Protein AF-A0A3D9L2C4-F1 (afdb_monomer_lite)

Sequence (64 aa):
MEIIWSEEAKSDFESNIQYLLEKWSETSASNFIDEDESIINLNKKGTLIYFQKVDFAHCVVQNA

Organism: NCBI:txid1122208

Secondary structure (DSSP, 8-state):
------HHHHHHHHHHHHHHHHHS-HHHHHHHHHHHHHHHHHHHTT---------GGGSS----

Radius of gyration: 14.83 Å; chains: 1; bounding box: 32×37×25 Å

pLDDT: mean 78.02, std 20.49, range [38.31, 98.0]

Structure (mmCIF, N/CA/C/O backbone):
data_AF-A0A3D9L2C4-F1
#
_entry.id   AF-A0A3D9L2C4-F1
#
loop_
_atom_site.group_PDB
_atom_site.id
_atom_site.type_symbol
_atom_site.label_atom_id
_atom_site.label_alt_id
_atom_site.label_comp_id
_atom_site.label_asym_id
_atom_site.label_entity_id
_atom_site.label_seq_id
_atom_site.pdbx_PDB_ins_code
_atom_site.Cartn_x
_atom_site.Cartn_y
_atom_site.Cartn_z
_atom_site.occupancy
_atom_site.B_iso_or_equiv
_atom_site.auth_seq_id
_atom_site.auth_comp_id
_atom_site.auth_asym_id
_atom_site.auth_atom_id
_atom_site.pdbx_PDB_model_num
ATOM 1 N N . MET A 1 1 ? 16.530 7.195 -11.569 1.00 67.56 1 MET A N 1
ATOM 2 C CA . MET A 1 1 ? 15.849 5.916 -11.844 1.00 67.56 1 MET A CA 1
ATOM 3 C C . MET A 1 1 ? 14.365 6.157 -11.681 1.00 67.56 1 MET A C 1
ATOM 5 O O . MET A 1 1 ? 13.964 6.690 -10.653 1.00 67.56 1 MET A O 1
ATOM 9 N N . GLU A 1 2 ? 13.592 5.850 -12.711 1.00 70.50 2 GLU A N 1
ATOM 10 C CA . GLU A 1 2 ? 12.133 5.885 -12.657 1.00 70.50 2 GLU A CA 1
ATOM 11 C C . GLU A 1 2 ? 11.645 4.502 -12.219 1.00 70.50 2 GLU A C 1
ATOM 13 O O . GLU A 1 2 ? 12.157 3.495 -12.707 1.00 70.50 2 GLU A O 1
ATOM 18 N N . ILE A 1 3 ? 10.734 4.450 -11.246 1.00 74.44 3 ILE A N 1
ATOM 19 C CA . ILE A 1 3 ? 10.145 3.192 -10.778 1.00 74.44 3 ILE A CA 1
ATOM 20 C C . ILE A 1 3 ? 8.819 3.026 -11.500 1.00 74.44 3 ILE A C 1
ATOM 22 O O . ILE A 1 3 ? 7.936 3.871 -11.373 1.00 74.44 3 ILE A O 1
ATOM 26 N N . ILE A 1 4 ? 8.714 1.943 -12.262 1.00 84.62 4 ILE A N 1
ATOM 27 C CA . ILE A 1 4 ? 7.526 1.592 -13.030 1.00 84.62 4 ILE A CA 1
ATOM 28 C C . ILE A 1 4 ? 6.873 0.411 -12.323 1.00 84.62 4 ILE A C 1
ATOM 30 O O . ILE A 1 4 ? 7.495 -0.639 -12.163 1.00 84.62 4 ILE A O 1
ATOM 34 N N . TRP A 1 5 ? 5.632 0.602 -11.891 1.00 86.31 5 TRP A N 1
ATOM 35 C CA . TRP A 1 5 ? 4.816 -0.454 -11.305 1.00 86.31 5 TRP A CA 1
ATOM 36 C C . TRP A 1 5 ? 4.131 -1.246 -12.414 1.00 86.31 5 TRP A C 1
ATOM 38 O O . TRP A 1 5 ? 3.642 -0.659 -13.380 1.00 86.31 5 TRP A O 1
ATOM 48 N N . SER A 1 6 ? 4.075 -2.571 -12.276 1.00 92.75 6 SER A N 1
ATOM 49 C CA . SER A 1 6 ? 3.105 -3.351 -13.042 1.00 92.75 6 SER A CA 1
ATOM 50 C C . SER A 1 6 ? 1.706 -3.119 -12.470 1.00 92.75 6 SER A C 1
ATOM 52 O O . SER A 1 6 ? 1.552 -2.811 -11.287 1.00 92.75 6 SER A O 1
ATOM 54 N N . GLU A 1 7 ? 0.679 -3.303 -13.299 1.00 93.12 7 GLU A N 1
ATOM 55 C CA . GLU A 1 7 ? -0.716 -3.235 -12.841 1.00 93.12 7 GLU A CA 1
ATOM 56 C C . GLU A 1 7 ? -0.996 -4.243 -11.715 1.00 93.12 7 GLU A C 1
ATOM 58 O O . GLU A 1 7 ? -1.684 -3.920 -10.753 1.00 93.12 7 GLU A O 1
ATOM 63 N N . GLU A 1 8 ? -0.400 -5.438 -11.793 1.00 93.88 8 GLU A N 1
ATOM 64 C CA . GLU A 1 8 ? -0.487 -6.466 -10.747 1.00 93.88 8 GLU A CA 1
ATOM 65 C C . GLU A 1 8 ? 0.123 -5.981 -9.425 1.00 93.88 8 GLU A C 1
ATOM 67 O O . GLU A 1 8 ? -0.551 -5.997 -8.402 1.00 93.88 8 GLU A O 1
ATOM 72 N N . ALA A 1 9 ? 1.348 -5.442 -9.449 1.00 90.31 9 ALA A N 1
ATOM 73 C CA . ALA A 1 9 ? 2.006 -4.948 -8.239 1.00 90.31 9 ALA A CA 1
ATOM 74 C C . ALA A 1 9 ? 1.240 -3.779 -7.603 1.00 90.31 9 ALA A C 1
ATOM 76 O O . ALA A 1 9 ? 1.159 -3.675 -6.380 1.00 90.31 9 ALA A O 1
ATOM 77 N N . LYS A 1 10 ? 0.656 -2.905 -8.431 1.00 92.06 10 LYS A N 1
ATOM 78 C CA . LYS A 1 10 ? -0.190 -1.809 -7.956 1.00 92.06 10 LYS A CA 1
ATOM 79 C C . LYS A 1 10 ? -1.460 -2.342 -7.281 1.00 92.06 10 LYS A C 1
ATOM 81 O O . LYS A 1 10 ? -1.802 -1.894 -6.191 1.00 92.06 10 LYS A O 1
ATOM 86 N N . SER A 1 11 ? -2.123 -3.316 -7.905 1.00 95.25 11 SER A N 1
ATOM 87 C CA . SER A 1 11 ? -3.317 -3.967 -7.357 1.00 95.25 11 SER A CA 1
ATOM 88 C C . SER A 1 11 ? -3.030 -4.681 -6.032 1.00 95.25 11 SER A C 1
ATOM 90 O O . SER A 1 11 ? -3.829 -4.587 -5.098 1.00 95.25 11 SER A O 1
ATOM 92 N N . ASP A 1 12 ? -1.896 -5.373 -5.925 1.00 95.06 12 ASP A N 1
ATOM 93 C CA . ASP A 1 12 ? -1.481 -6.059 -4.697 1.00 95.06 12 ASP A CA 1
ATOM 94 C C . ASP A 1 12 ? -1.209 -5.065 -3.565 1.00 95.06 12 ASP A C 1
ATOM 96 O O . ASP A 1 12 ? -1.669 -5.255 -2.437 1.00 95.06 12 ASP A O 1
ATOM 100 N N . PHE A 1 13 ? -0.514 -3.968 -3.872 1.00 94.31 13 PHE A N 1
ATOM 101 C CA . PHE A 1 13 ? -0.246 -2.897 -2.916 1.00 94.31 13 PHE A CA 1
ATOM 102 C C . PHE A 1 13 ? -1.544 -2.286 -2.368 1.00 94.31 13 PHE A C 1
ATOM 104 O O . PHE A 1 13 ? -1.728 -2.198 -1.152 1.00 94.31 13 PHE A O 1
ATOM 111 N N . GLU A 1 14 ? -2.487 -1.940 -3.249 1.00 96.69 14 GLU A N 1
ATOM 112 C CA . GLU A 1 14 ? -3.797 -1.404 -2.861 1.00 96.69 14 GLU A CA 1
ATOM 113 C C . GLU A 1 14 ? -4.614 -2.416 -2.039 1.00 96.69 14 GLU A C 1
ATOM 115 O O . GLU A 1 14 ? -5.226 -2.050 -1.032 1.00 96.69 14 GLU A O 1
ATOM 120 N N . SER A 1 15 ? -4.585 -3.697 -2.416 1.00 97.31 15 SER A N 1
ATOM 121 C CA . SER A 1 15 ? -5.303 -4.766 -1.708 1.00 97.31 15 SER A CA 1
ATOM 122 C C . SER A 1 15 ? -4.755 -4.997 -0.299 1.00 97.31 15 SER A C 1
ATOM 124 O O . SER A 1 15 ? -5.531 -5.182 0.641 1.00 97.31 15 SER A O 1
ATOM 126 N N . ASN A 1 16 ? -3.434 -4.926 -0.123 1.00 97.31 16 ASN A N 1
ATOM 127 C CA . ASN A 1 16 ? -2.798 -5.026 1.189 1.00 97.31 16 ASN A CA 1
ATOM 128 C C . ASN A 1 16 ? -3.201 -3.858 2.098 1.00 97.31 16 ASN A C 1
ATOM 130 O O . ASN A 1 16 ? -3.534 -4.080 3.263 1.00 97.31 16 ASN A O 1
ATOM 134 N N . ILE A 1 17 ? -3.251 -2.631 1.567 1.00 97.19 1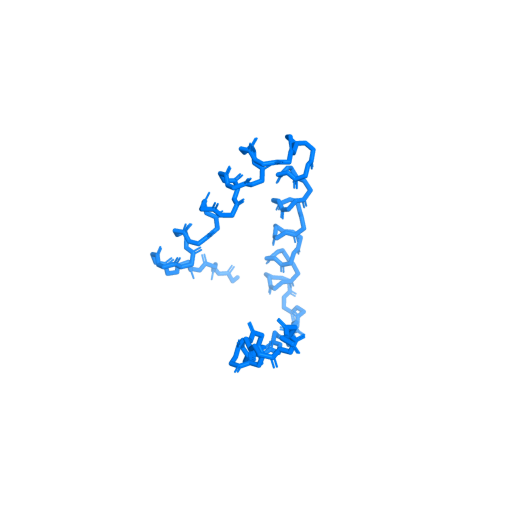7 ILE A N 1
ATOM 135 C CA . ILE A 1 17 ? -3.721 -1.459 2.319 1.00 97.19 17 ILE A CA 1
ATOM 136 C C . ILE A 1 17 ? -5.171 -1.655 2.765 1.00 97.19 17 ILE A C 1
ATOM 138 O O . ILE A 1 17 ? -5.473 -1.484 3.946 1.00 97.19 17 ILE A O 1
ATOM 142 N N . GLN A 1 18 ? -6.060 -2.052 1.850 1.00 97.81 18 GLN A N 1
ATOM 143 C CA . GLN A 1 18 ? -7.467 -2.291 2.185 1.00 97.81 18 GLN A CA 1
ATOM 144 C C . GLN A 1 18 ? -7.612 -3.368 3.261 1.00 97.81 18 GLN A C 1
ATOM 146 O O . GLN A 1 18 ? -8.319 -3.167 4.247 1.00 97.81 18 GLN A O 1
ATOM 151 N N . TYR A 1 19 ? -6.880 -4.476 3.139 1.00 97.69 19 TYR A N 1
ATOM 152 C CA . TYR A 1 19 ? -6.888 -5.534 4.144 1.00 97.69 19 TYR A CA 1
ATOM 153 C C . TYR A 1 19 ? -6.452 -5.030 5.529 1.00 97.69 19 TYR A C 1
ATOM 155 O O . TYR A 1 19 ? -7.095 -5.342 6.534 1.00 97.69 19 TYR A O 1
ATOM 163 N N . LEU A 1 20 ? -5.385 -4.226 5.597 1.00 98.00 20 LEU A N 1
ATOM 164 C CA . LEU A 1 20 ? -4.895 -3.655 6.854 1.00 98.00 20 LEU A CA 1
ATOM 165 C C . LEU A 1 20 ? -5.904 -2.680 7.472 1.00 98.00 20 LEU A C 1
ATOM 167 O O . LEU A 1 20 ? -6.102 -2.705 8.686 1.00 98.00 20 LEU A O 1
ATOM 171 N N . LEU A 1 21 ? -6.582 -1.871 6.658 1.00 97.06 21 LEU A N 1
ATOM 172 C CA . LEU A 1 21 ? -7.639 -0.973 7.128 1.00 97.06 21 LEU A CA 1
ATOM 173 C C . LEU A 1 21 ? -8.866 -1.738 7.641 1.00 97.06 21 LEU A C 1
ATOM 175 O O . LEU A 1 21 ? -9.445 -1.363 8.658 1.00 97.06 21 LEU A O 1
ATOM 179 N N . GLU A 1 22 ? -9.258 -2.819 6.966 1.00 97.50 22 GLU A N 1
ATOM 180 C CA . GLU A 1 22 ? -10.439 -3.606 7.331 1.00 97.50 22 GLU A CA 1
ATOM 181 C C . GLU A 1 22 ? -10.228 -4.495 8.554 1.00 97.50 22 GLU A C 1
ATOM 183 O O . GLU A 1 22 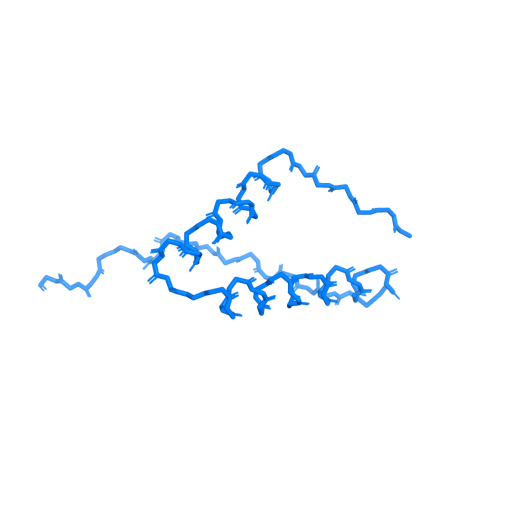? -11.155 -4.712 9.339 1.00 97.50 22 GLU A O 1
ATOM 188 N N . LYS A 1 23 ? -9.050 -5.113 8.662 1.00 97.69 23 LYS A N 1
ATOM 189 C CA . LYS A 1 23 ? -8.797 -6.155 9.664 1.00 97.69 23 LYS A CA 1
ATOM 190 C C . LYS A 1 23 ? -7.997 -5.649 10.845 1.00 97.69 23 LYS A C 1
ATOM 192 O O . LYS A 1 23 ? -8.059 -6.270 11.906 1.00 97.69 23 LYS A O 1
ATOM 197 N N . TRP A 1 24 ? -7.180 -4.624 10.641 1.00 97.00 24 TRP A N 1
ATOM 198 C CA . TRP A 1 24 ? -6.207 -4.163 11.619 1.00 97.00 24 TRP A CA 1
ATOM 199 C C . TRP A 1 24 ? -6.488 -2.699 11.969 1.00 97.00 24 TRP A C 1
ATOM 201 O O . TRP A 1 24 ? -7.536 -2.397 12.535 1.00 97.00 24 TRP A O 1
ATOM 211 N N . SER A 1 25 ? -5.543 -1.796 11.711 1.00 97.38 25 SER A N 1
ATOM 212 C CA . SER A 1 25 ? -5.639 -0.395 12.105 1.00 97.38 25 SER A CA 1
ATOM 213 C C . SER A 1 25 ? -5.085 0.519 11.024 1.00 97.38 25 SER A C 1
ATOM 215 O O . SER A 1 25 ? -4.203 0.134 10.255 1.00 97.38 25 SER A O 1
ATOM 217 N N . GLU A 1 26 ? -5.544 1.766 11.034 1.00 96.56 26 GLU A N 1
ATOM 218 C CA . GLU A 1 26 ? -4.991 2.835 10.202 1.00 96.56 26 GLU A CA 1
ATOM 219 C C . GLU A 1 26 ? -3.480 3.006 10.420 1.00 96.56 26 GLU A C 1
ATOM 221 O O . GLU A 1 26 ? -2.734 3.154 9.458 1.00 96.56 26 GLU A O 1
ATOM 226 N N . THR A 1 27 ? -2.998 2.875 11.662 1.00 97.62 27 THR A N 1
ATOM 227 C CA . THR A 1 27 ? -1.558 2.902 11.966 1.00 97.62 27 THR A CA 1
ATOM 228 C C . THR A 1 27 ? -0.803 1.773 11.265 1.00 97.62 27 THR A C 1
ATOM 230 O O . THR A 1 27 ? 0.285 1.997 10.747 1.00 97.62 27 THR A O 1
ATOM 233 N N . SER A 1 28 ? -1.369 0.564 11.207 1.00 95.81 28 SER A N 1
ATOM 234 C CA . SER A 1 28 ? -0.751 -0.561 10.493 1.00 95.81 28 SER A CA 1
ATOM 235 C C . SER A 1 28 ? -0.679 -0.312 8.986 1.00 95.81 28 SER A C 1
ATOM 237 O O . SER A 1 28 ? 0.344 -0.611 8.378 1.00 95.81 28 SER A O 1
ATOM 239 N N . ALA A 1 29 ? -1.733 0.261 8.397 1.00 96.69 29 ALA A N 1
ATOM 240 C CA . ALA A 1 29 ? -1.742 0.640 6.987 1.00 96.69 29 ALA A CA 1
ATOM 241 C C . ALA A 1 29 ? -0.724 1.756 6.686 1.00 96.69 29 ALA A C 1
ATOM 243 O O . ALA A 1 29 ? 0.017 1.652 5.713 1.00 96.69 29 ALA A O 1
ATOM 244 N N . SER A 1 30 ? -0.632 2.776 7.548 1.00 96.56 30 SER A N 1
ATOM 245 C CA . SER A 1 30 ? 0.360 3.854 7.421 1.00 96.56 30 SER A CA 1
ATOM 246 C C . SER A 1 30 ? 1.787 3.315 7.494 1.00 96.56 30 SER A C 1
ATOM 248 O O . SER A 1 30 ? 2.588 3.608 6.616 1.00 96.56 30 SER A O 1
ATOM 250 N N . ASN A 1 31 ? 2.089 2.468 8.485 1.00 97.31 31 ASN A N 1
ATOM 251 C CA . ASN A 1 31 ? 3.423 1.883 8.632 1.00 97.31 31 ASN A CA 1
ATOM 252 C C . ASN A 1 31 ? 3.819 1.050 7.404 1.00 97.31 31 ASN A C 1
ATOM 254 O O . ASN A 1 31 ? 4.960 1.126 6.962 1.00 97.31 31 ASN A O 1
ATOM 258 N N . PHE A 1 32 ? 2.883 0.279 6.839 1.00 95.50 32 PHE A N 1
ATOM 259 C CA . PHE A 1 32 ? 3.129 -0.487 5.617 1.00 95.50 32 PHE A CA 1
ATOM 260 C C . PHE A 1 32 ? 3.501 0.423 4.438 1.00 95.50 32 PHE A C 1
ATOM 262 O O . PHE A 1 32 ? 4.492 0.165 3.760 1.00 95.50 32 PHE A O 1
ATOM 269 N N . ILE A 1 33 ? 2.744 1.505 4.225 1.00 94.00 33 ILE A N 1
ATOM 270 C CA . I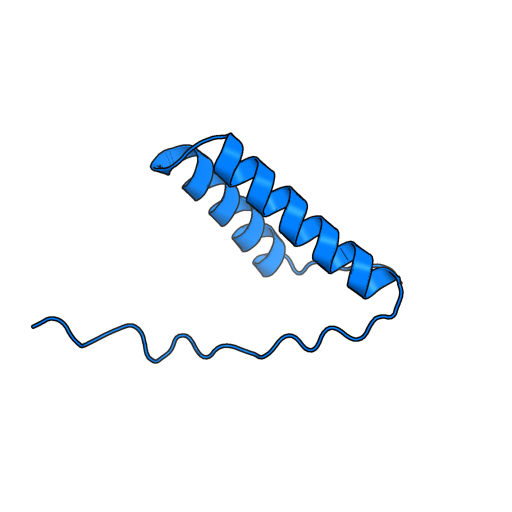LE A 1 33 ? 3.026 2.488 3.169 1.00 94.00 33 ILE A CA 1
ATOM 271 C C . ILE A 1 33 ? 4.409 3.122 3.380 1.00 94.00 33 ILE A C 1
ATOM 273 O O . ILE A 1 33 ? 5.205 3.180 2.443 1.00 94.00 33 ILE A O 1
ATOM 277 N N . ASP A 1 34 ? 4.718 3.542 4.610 1.00 94.88 34 ASP A N 1
ATOM 278 C CA . ASP A 1 34 ? 5.985 4.199 4.949 1.00 94.88 34 ASP A CA 1
ATOM 279 C C . ASP A 1 34 ? 7.198 3.274 4.727 1.00 94.88 34 ASP A C 1
ATOM 281 O O . ASP A 1 34 ? 8.243 3.697 4.214 1.00 94.88 34 ASP A O 1
ATOM 285 N N . GLU A 1 35 ? 7.074 1.997 5.095 1.00 92.50 35 GLU A N 1
ATOM 286 C CA . GLU A 1 35 ? 8.114 0.990 4.879 1.00 92.50 35 GLU A CA 1
ATOM 287 C C . GLU A 1 35 ? 8.338 0.713 3.386 1.00 92.50 35 GLU A C 1
ATOM 289 O O . GLU A 1 35 ? 9.488 0.683 2.932 1.00 92.50 35 GLU A O 1
ATOM 294 N N . ASP A 1 36 ? 7.267 0.580 2.603 1.00 87.94 36 ASP A N 1
ATOM 295 C CA . ASP A 1 36 ? 7.365 0.302 1.168 1.00 87.94 36 ASP A CA 1
ATOM 296 C C . ASP A 1 36 ? 7.963 1.503 0.407 1.00 87.94 36 ASP A C 1
ATOM 298 O O . ASP A 1 36 ? 8.883 1.356 -0.407 1.00 87.94 36 ASP A O 1
ATOM 302 N N . GLU A 1 37 ? 7.562 2.732 0.755 1.00 87.75 37 GLU A N 1
ATOM 303 C CA . GLU A 1 37 ? 8.167 3.955 0.218 1.00 87.75 37 GLU A CA 1
ATOM 304 C C . GLU A 1 37 ? 9.654 4.089 0.576 1.00 87.75 37 GLU A C 1
ATOM 306 O O . GLU A 1 37 ? 10.469 4.502 -0.259 1.00 87.75 37 GLU A O 1
ATOM 311 N N . SER A 1 38 ? 10.042 3.726 1.801 1.00 87.06 38 SER A N 1
ATOM 312 C CA . SER A 1 38 ? 11.444 3.708 2.233 1.00 87.06 38 SER A CA 1
ATOM 313 C C . SER A 1 38 ? 12.291 2.791 1.344 1.00 87.06 38 SER A C 1
ATOM 315 O O . SER A 1 38 ? 13.347 3.194 0.839 1.00 87.06 38 SER A O 1
ATOM 317 N N . ILE A 1 39 ? 11.792 1.588 1.065 1.00 83.50 39 ILE A N 1
ATOM 318 C CA . ILE A 1 39 ? 12.442 0.595 0.208 1.00 83.50 39 ILE A CA 1
ATOM 319 C C . ILE A 1 39 ? 12.568 1.102 -1.241 1.00 83.50 39 ILE A C 1
ATOM 321 O O . ILE A 1 39 ? 13.642 1.042 -1.849 1.00 83.50 39 ILE A O 1
ATOM 325 N N . ILE A 1 40 ? 11.498 1.676 -1.791 1.00 83.00 40 ILE A N 1
ATOM 326 C CA . ILE A 1 40 ? 11.474 2.314 -3.118 1.00 83.00 40 ILE A CA 1
ATOM 327 C C . ILE A 1 40 ? 12.520 3.434 -3.201 1.00 83.00 40 ILE A C 1
ATOM 329 O O . ILE A 1 40 ? 13.249 3.558 -4.192 1.00 83.00 40 ILE A O 1
ATOM 333 N N . ASN A 1 41 ? 12.640 4.242 -2.149 1.00 80.44 41 ASN A N 1
ATOM 334 C CA . ASN A 1 41 ? 13.607 5.332 -2.076 1.00 80.44 41 ASN A CA 1
ATOM 335 C C . ASN A 1 41 ? 15.058 4.839 -1.979 1.00 80.44 41 ASN A C 1
ATOM 337 O O . ASN A 1 41 ? 15.950 5.459 -2.566 1.00 80.44 41 ASN A O 1
ATOM 341 N N . LEU A 1 42 ? 15.311 3.723 -1.292 1.00 76.19 42 LEU A N 1
ATOM 342 C CA . LEU A 1 42 ? 16.621 3.066 -1.268 1.00 76.19 42 LEU A CA 1
ATOM 343 C C . LEU A 1 42 ? 17.011 2.539 -2.661 1.00 76.19 42 LEU A C 1
ATOM 345 O O . LEU A 1 42 ? 18.131 2.788 -3.116 1.00 76.19 42 LEU A O 1
ATOM 349 N N . ASN A 1 43 ? 16.070 1.932 -3.391 1.00 69.00 43 ASN A N 1
ATOM 350 C CA . ASN A 1 43 ? 16.292 1.489 -4.772 1.00 69.00 43 ASN A CA 1
ATOM 351 C C . ASN A 1 43 ? 16.631 2.661 -5.707 1.00 69.00 43 ASN A C 1
ATOM 353 O O . ASN A 1 43 ? 17.583 2.587 -6.487 1.00 69.00 43 ASN A O 1
ATOM 357 N N . LYS A 1 44 ? 15.916 3.793 -5.593 1.00 72.81 44 LYS A N 1
ATOM 358 C CA . LYS A 1 44 ? 16.194 5.007 -6.390 1.00 72.81 44 LYS A CA 1
ATOM 359 C C . LYS A 1 44 ? 17.609 5.553 -6.182 1.00 72.81 44 LYS A C 1
ATOM 361 O O . LYS A 1 44 ? 18.170 6.128 -7.116 1.00 72.81 44 LYS A O 1
ATOM 366 N N . LYS A 1 45 ? 18.183 5.383 -4.985 1.00 72.12 45 LYS A N 1
ATOM 367 C CA . LYS A 1 45 ? 19.545 5.827 -4.635 1.00 72.12 45 LYS A CA 1
ATOM 368 C C . LYS A 1 45 ? 20.645 4.892 -5.159 1.00 72.12 45 LYS A C 1
ATOM 370 O O . LYS A 1 45 ? 21.820 5.186 -4.963 1.00 72.12 45 LYS A O 1
ATOM 375 N N . GLY A 1 46 ? 20.288 3.801 -5.844 1.00 63.38 46 GLY A N 1
ATOM 376 C CA . GLY A 1 46 ? 21.246 2.836 -6.388 1.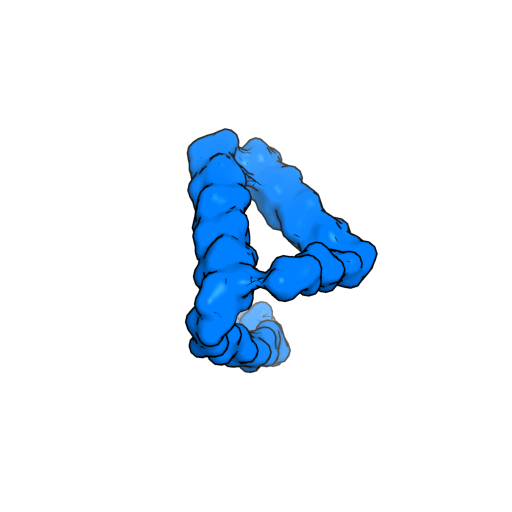00 63.38 46 GLY A CA 1
ATOM 377 C C . GLY A 1 46 ? 21.817 1.882 -5.338 1.00 63.38 46 GLY A C 1
ATOM 378 O O . GLY A 1 46 ? 22.790 1.180 -5.612 1.00 63.38 46 GLY A O 1
ATOM 379 N N . THR A 1 47 ? 21.229 1.835 -4.140 1.00 60.94 47 THR A N 1
ATOM 380 C CA . THR A 1 47 ? 21.519 0.787 -3.163 1.00 60.94 47 THR A CA 1
ATOM 381 C C . THR A 1 47 ? 20.854 -0.487 -3.673 1.00 60.94 47 THR A C 1
ATOM 383 O O . THR A 1 47 ? 19.634 -0.580 -3.668 1.00 60.94 47 THR A O 1
ATOM 386 N N . LEU A 1 48 ? 21.643 -1.436 -4.185 1.00 54.4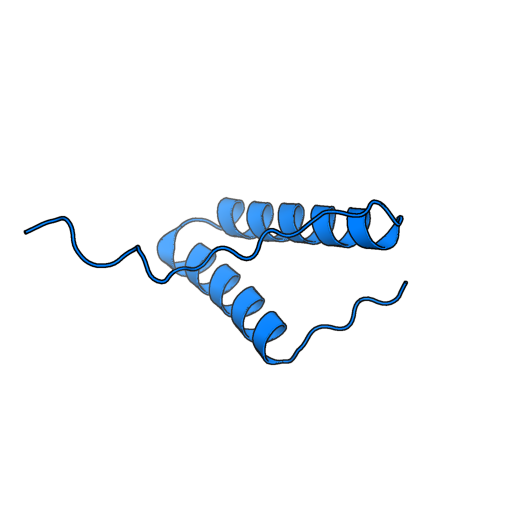7 48 LEU A N 1
ATOM 387 C CA . LEU A 1 48 ? 21.153 -2.743 -4.630 1.00 54.47 48 LEU A CA 1
ATOM 388 C C . LEU A 1 48 ? 20.559 -3.493 -3.433 1.00 54.47 48 LEU A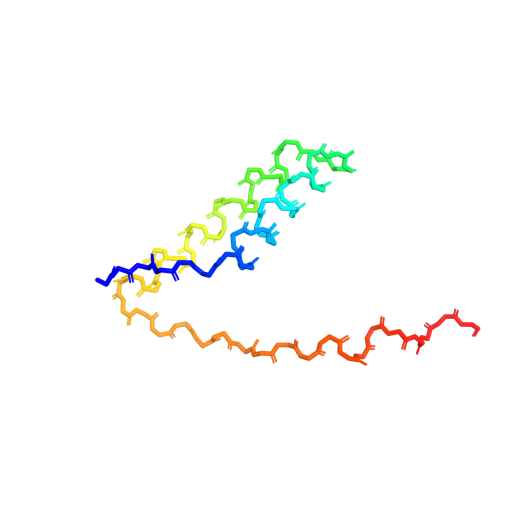 C 1
ATOM 390 O O . LEU A 1 48 ? 21.281 -4.144 -2.680 1.00 54.47 48 LEU A O 1
ATOM 394 N N . ILE A 1 49 ? 19.246 -3.387 -3.251 1.00 56.69 49 ILE A N 1
ATOM 395 C CA . ILE A 1 49 ? 18.508 -4.206 -2.297 1.00 56.69 49 ILE A CA 1
ATOM 396 C C . ILE A 1 49 ? 18.143 -5.484 -3.045 1.00 56.69 49 ILE A C 1
ATOM 398 O O . ILE A 1 49 ? 17.364 -5.476 -3.998 1.00 56.69 49 ILE A O 1
ATOM 402 N N . TYR A 1 50 ? 18.788 -6.584 -2.679 1.00 50.38 50 TYR A N 1
ATOM 403 C CA . TYR A 1 50 ? 18.499 -7.887 -3.258 1.00 50.38 50 TYR A CA 1
ATOM 404 C C . TYR A 1 50 ? 17.152 -8.360 -2.693 1.00 50.38 50 TYR A C 1
ATOM 406 O O . TYR A 1 50 ? 17.093 -8.833 -1.560 1.00 50.38 50 TYR A O 1
ATOM 414 N N . PHE A 1 51 ? 16.061 -8.211 -3.448 1.00 58.28 51 PHE A N 1
ATOM 415 C CA . PHE A 1 51 ? 14.790 -8.835 -3.076 1.00 58.28 51 PHE A CA 1
ATOM 416 C C . PHE A 1 51 ? 14.910 -10.329 -3.334 1.00 58.28 51 PHE A C 1
ATOM 418 O O . PHE A 1 51 ? 14.943 -10.786 -4.479 1.00 58.28 51 PHE A O 1
ATOM 425 N N . GLN A 1 52 ? 15.033 -11.100 -2.259 1.00 51.59 52 GLN A N 1
ATOM 426 C CA . GLN A 1 52 ? 14.992 -12.544 -2.361 1.00 51.59 52 GLN A CA 1
ATOM 427 C C . GLN A 1 52 ? 13.557 -12.945 -2.699 1.00 51.59 52 GLN A C 1
ATOM 429 O O . GLN A 1 52 ? 12.622 -12.632 -1.966 1.00 51.59 52 GLN A O 1
ATOM 434 N N . LYS A 1 53 ? 13.379 -13.618 -3.836 1.00 46.09 53 LYS A N 1
ATOM 435 C CA . LYS A 1 53 ? 12.095 -14.202 -4.212 1.00 46.09 53 LYS A CA 1
ATOM 436 C C . LYS A 1 53 ? 11.730 -15.237 -3.145 1.00 46.09 53 LYS A C 1
ATOM 438 O O . LYS A 1 53 ? 12.439 -16.231 -2.997 1.00 46.09 53 LYS A O 1
ATOM 443 N N . VAL A 1 54 ? 10.676 -14.979 -2.377 1.00 50.88 54 VAL A N 1
ATOM 444 C CA . VAL A 1 54 ? 10.171 -15.932 -1.386 1.00 50.88 54 VAL A CA 1
ATOM 445 C C . VAL A 1 54 ? 9.147 -16.811 -2.098 1.00 50.88 54 VAL A C 1
ATOM 447 O O . VAL A 1 54 ? 8.099 -16.326 -2.520 1.00 50.88 54 VAL A O 1
ATOM 450 N N . ASP A 1 55 ? 9.466 -18.089 -2.298 1.00 47.62 55 ASP A N 1
ATOM 451 C CA . ASP A 1 55 ? 8.502 -19.058 -2.825 1.00 47.62 55 ASP A CA 1
ATOM 452 C C . ASP A 1 55 ? 7.453 -19.344 -1.739 1.00 47.62 55 ASP A C 1
ATOM 454 O O . ASP A 1 55 ? 7.703 -20.080 -0.784 1.00 47.62 55 ASP A O 1
ATOM 458 N N . PHE A 1 56 ? 6.252 -18.780 -1.888 1.00 47.81 56 PHE A N 1
ATOM 459 C CA . PHE A 1 56 ? 5.106 -19.025 -0.997 1.00 47.81 56 PHE A CA 1
ATOM 460 C C . PHE A 1 56 ? 4.524 -20.451 -1.106 1.00 47.81 56 PHE A C 1
ATOM 462 O O . PHE A 1 56 ? 3.527 -20.770 -0.461 1.00 47.81 56 PHE A O 1
ATOM 469 N N . ALA A 1 57 ? 5.161 -21.348 -1.864 1.00 48.59 57 ALA A N 1
ATOM 470 C CA . ALA A 1 57 ? 4.708 -22.722 -2.078 1.00 48.59 57 ALA A CA 1
ATOM 471 C C . ALA A 1 57 ? 4.774 -23.634 -0.830 1.00 48.59 57 ALA A C 1
ATOM 473 O O . ALA A 1 57 ? 4.367 -24.788 -0.917 1.00 48.59 57 ALA A O 1
ATOM 474 N N . HIS A 1 58 ? 5.256 -23.152 0.324 1.00 44.78 58 HIS A N 1
ATOM 475 C CA . HIS A 1 58 ? 5.399 -23.966 1.543 1.00 44.78 58 HIS A CA 1
ATOM 476 C C . HIS A 1 58 ? 4.459 -23.606 2.708 1.00 44.78 58 HIS A C 1
ATOM 478 O O . HIS A 1 58 ? 4.563 -24.223 3.765 1.00 44.78 58 HIS A O 1
ATOM 484 N N . CYS A 1 59 ? 3.525 -22.659 2.552 1.00 43.00 59 CYS A N 1
ATOM 485 C CA . CYS A 1 59 ? 2.563 -22.318 3.612 1.00 43.00 59 CYS A CA 1
ATOM 486 C C . CYS A 1 59 ? 1.171 -22.910 3.349 1.00 43.00 59 CYS A C 1
ATOM 488 O O . CYS A 1 59 ? 0.157 -22.222 3.372 1.00 43.00 59 CYS A O 1
ATOM 490 N N . VAL A 1 60 ? 1.111 -24.211 3.081 1.00 43.62 60 VAL A N 1
ATOM 491 C CA . VAL A 1 60 ? -0.101 -24.998 3.309 1.00 43.62 60 VAL A CA 1
ATOM 492 C C . VAL A 1 60 ? 0.365 -26.374 3.757 1.00 43.62 60 VAL A C 1
ATOM 494 O O . VAL A 1 60 ? 1.274 -26.942 3.164 1.00 43.62 60 VAL A O 1
ATOM 497 N N . VAL A 1 61 ? -0.286 -26.909 4.784 1.00 48.53 61 VAL A N 1
ATOM 498 C CA . VAL A 1 61 ? -0.045 -28.222 5.400 1.00 48.53 61 VAL A CA 1
ATOM 499 C C . VAL A 1 61 ? 1.071 -28.255 6.452 1.00 48.53 61 VAL A C 1
ATOM 501 O O . VAL A 1 61 ? 2.156 -28.771 6.222 1.00 48.53 61 VAL A O 1
ATOM 504 N N . GLN A 1 62 ? 0.742 -27.788 7.659 1.00 41.09 62 GLN A N 1
ATOM 505 C CA . GLN A 1 62 ? 1.004 -28.524 8.906 1.00 41.09 62 GLN A CA 1
ATOM 506 C C . GLN A 1 62 ? 0.203 -27.884 10.047 1.00 41.09 62 GLN A C 1
ATOM 508 O O . GLN A 1 62 ? 0.718 -27.099 10.828 1.00 41.09 62 GLN A O 1
ATOM 513 N N . ASN A 1 63 ? -1.095 -28.178 10.073 1.00 40.91 63 ASN A N 1
ATOM 514 C CA . ASN A 1 63 ? -1.933 -28.199 11.272 1.00 40.91 63 ASN A CA 1
ATOM 515 C C . ASN A 1 63 ? -3.149 -29.069 10.926 1.00 40.91 63 ASN A C 1
ATOM 517 O O . ASN A 1 63 ? -4.201 -28.568 10.532 1.00 40.91 63 ASN A O 1
ATOM 521 N N . ALA A 1 64 ? -2.935 -30.381 10.980 1.00 38.31 64 ALA A N 1
ATOM 522 C CA . ALA A 1 64 ? -3.965 -31.407 11.065 1.00 38.31 64 ALA A CA 1
ATOM 523 C C . ALA A 1 64 ? -3.530 -32.391 12.152 1.00 38.31 64 ALA A C 1
ATOM 525 O O . ALA A 1 64 ? -2.314 -32.697 12.182 1.00 38.31 64 ALA A O 1
#

Foldseek 3Di:
DDDDDDPVRVVVLVVVLVCCVVPHNPVVSVVSVVVVVVVVVCVVVVNPDPDDDDDPPPPDDDDD